Protein AF-A0A7S1FRQ2-F1 (afdb_monomer_lite)

Secondary structure (DSSP, 8-state):
--HHHHHHHHHHHHHHHHHHHHHHHHHTTSS--PPPPS-HHHHHHHHHHHHHHHHHHHHHHHHHHHT-HHHHHHHHHHHHHHHHHHHHHHHTTS-S-TTSTT-HHHHHHHHHHHHHHHHHHHSHHHHHHHHHHHHHHHHHHHHHHHHHHHHTT-

Sequence (154 aa):
ADALTTTGFIGLTNLVAGWIALPAMHLSGLETFELPPPSRSCWTVLVANALVEYSFDVSCAVAIYATSAVVTAVTAPLTIPLALLADGMIYGGGTGDMKKVGTGWDWGGAALILVGAVLLEIKPNLFSRKREKVFHSDLKESCILSESTRIHCV

Foldseek 3Di:
DDLVVVLVVVVVCCVVVVVVVVVVCCVVVVDPDDDPPPDPVVVVVVVVVVVVVVVLSVVLSVCCVPPRNVVSVLVVCLVLLVVLVVCCVVVVPDDDDCPPSDDVVSVVSNVVSVVVSVVVVVCVVVVVVVVVVVVVVVVVVVVVVVVVVVVVVD

Radius of gyration: 23.89 Å; chains: 1; bounding box: 70×39×57 Å

pLDDT: mean 75.95, std 13.0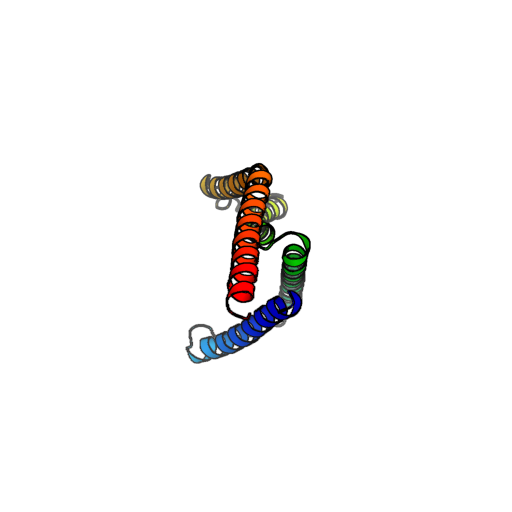3, range [38.19, 94.19]

Organism: NCBI:txid216773

Structure (mmCIF, N/CA/C/O backbone):
data_AF-A0A7S1FRQ2-F1
#
_entry.id   AF-A0A7S1FRQ2-F1
#
loop_
_atom_site.group_PDB
_atom_site.id
_atom_site.type_symbol
_atom_site.label_atom_id
_atom_site.label_alt_id
_atom_site.label_comp_id
_atom_site.label_asym_id
_atom_site.label_entity_id
_atom_site.label_seq_id
_atom_site.pdbx_PDB_ins_code
_atom_site.Cartn_x
_atom_site.Cartn_y
_atom_site.Cartn_z
_atom_site.occupancy
_atom_site.B_iso_or_equiv
_atom_site.auth_seq_id
_atom_site.auth_comp_id
_atom_site.auth_asym_id
_atom_site.auth_atom_id
_atom_site.pdbx_PDB_model_num
ATOM 1 N N . ALA A 1 1 ? -19.398 -15.327 11.941 1.00 52.59 1 ALA A N 1
ATOM 2 C CA . ALA A 1 1 ? -18.233 -15.617 11.092 1.00 52.59 1 ALA A CA 1
ATOM 3 C C . ALA A 1 1 ? -17.003 -15.132 11.834 1.00 52.59 1 ALA A C 1
ATOM 5 O O . ALA A 1 1 ? -17.007 -14.016 12.343 1.00 52.59 1 ALA A O 1
ATOM 6 N N . ASP A 1 2 ? -16.029 -16.004 12.003 1.00 71.62 2 ASP A N 1
ATOM 7 C CA . ASP A 1 2 ? -14.713 -15.695 12.543 1.00 71.62 2 ASP A CA 1
ATOM 8 C C . ASP A 1 2 ? -13.972 -14.706 11.620 1.00 71.62 2 ASP A C 1
ATOM 10 O O . ASP A 1 2 ? -14.155 -14.692 10.404 1.00 71.62 2 ASP A O 1
ATOM 14 N N . ALA A 1 3 ? -13.154 -13.824 12.196 1.00 67.00 3 ALA A N 1
ATOM 15 C CA . ALA A 1 3 ? -12.451 -12.788 11.433 1.00 67.00 3 ALA A CA 1
ATOM 16 C C . ALA A 1 3 ? -11.526 -13.373 10.344 1.00 67.00 3 ALA A C 1
ATOM 18 O O . ALA A 1 3 ? -11.315 -12.738 9.313 1.00 67.00 3 ALA A O 1
ATOM 19 N N . LEU A 1 4 ? -11.031 -14.598 10.555 1.00 75.12 4 LEU A N 1
ATOM 20 C CA . LEU A 1 4 ? -10.137 -15.315 9.649 1.00 75.12 4 LEU A CA 1
ATOM 21 C C . LEU A 1 4 ? -10.838 -15.788 8.366 1.00 75.12 4 LEU A C 1
ATOM 23 O O . LEU A 1 4 ? -10.290 -15.628 7.276 1.00 75.12 4 LEU A O 1
ATOM 27 N N . THR A 1 5 ? -12.059 -16.326 8.457 1.00 81.38 5 THR A N 1
ATOM 28 C CA . THR A 1 5 ? -12.825 -16.719 7.258 1.00 81.38 5 THR A CA 1
ATOM 29 C C . THR A 1 5 ? -13.189 -15.522 6.385 1.00 81.38 5 THR A C 1
ATOM 31 O O . THR A 1 5 ? -13.228 -15.643 5.161 1.00 81.38 5 THR A O 1
ATOM 34 N N . THR A 1 6 ? -13.391 -14.347 6.987 1.00 80.88 6 THR A N 1
ATOM 35 C CA . THR A 1 6 ? -13.741 -13.126 6.246 1.00 80.88 6 THR A CA 1
ATOM 36 C C . THR A 1 6 ? -12.554 -12.603 5.432 1.00 80.88 6 THR A C 1
ATOM 38 O O . THR A 1 6 ? -12.701 -12.349 4.238 1.00 80.88 6 THR A O 1
ATOM 41 N N . THR A 1 7 ? -11.359 -12.498 6.024 1.00 78.75 7 THR A N 1
ATOM 42 C CA . THR A 1 7 ? -10.139 -12.099 5.294 1.00 78.75 7 THR A CA 1
ATOM 43 C C . THR A 1 7 ? -9.697 -13.149 4.275 1.00 78.75 7 THR A C 1
ATOM 45 O O . THR A 1 7 ? -9.278 -12.786 3.176 1.00 78.75 7 THR A O 1
ATOM 48 N N . GLY A 1 8 ? -9.878 -14.438 4.575 1.00 82.75 8 GLY A N 1
ATOM 49 C CA . GLY A 1 8 ? -9.652 -15.521 3.614 1.00 82.75 8 GLY A CA 1
ATOM 50 C C . GLY A 1 8 ? -10.568 -15.444 2.387 1.00 82.75 8 GLY A C 1
ATOM 51 O O . GLY A 1 8 ? -10.104 -15.613 1.260 1.00 82.75 8 GLY A O 1
ATOM 52 N N . PHE A 1 9 ? -11.854 -15.125 2.574 1.00 86.19 9 PHE A N 1
ATOM 53 C CA . PHE A 1 9 ? -12.800 -14.966 1.465 1.00 86.19 9 PHE A CA 1
ATOM 54 C C . PHE A 1 9 ? -12.487 -13.741 0.596 1.00 86.19 9 PHE A C 1
ATOM 56 O O . PHE A 1 9 ? -12.602 -13.813 -0.627 1.00 86.19 9 PHE A O 1
ATOM 63 N N . ILE A 1 10 ? -12.049 -12.633 1.203 1.00 85.75 10 ILE A N 1
ATOM 64 C CA . ILE A 1 10 ? -11.612 -11.433 0.471 1.00 85.75 10 ILE A CA 1
ATOM 65 C C . ILE A 1 10 ? -10.399 -11.764 -0.407 1.00 85.75 10 ILE A C 1
ATOM 67 O O . ILE A 1 10 ? -10.407 -11.446 -1.595 1.00 85.75 10 ILE A O 1
ATOM 71 N N . GLY A 1 11 ? -9.401 -12.466 0.142 1.00 84.31 11 GLY A N 1
ATOM 72 C CA . GLY A 1 11 ? -8.229 -12.915 -0.614 1.00 84.31 11 GLY A CA 1
ATOM 73 C C . GLY A 1 11 ? -8.592 -13.858 -1.765 1.00 84.31 11 GLY A C 1
ATOM 74 O O . GLY A 1 11 ? -8.131 -13.664 -2.888 1.00 84.31 11 GLY A O 1
ATOM 75 N N . LEU A 1 12 ? -9.480 -14.830 -1.522 1.00 87.56 12 LEU A N 1
ATOM 76 C CA . LEU A 1 12 ? -9.963 -15.745 -2.561 1.00 87.56 12 LEU A CA 1
ATOM 77 C C . LEU A 1 12 ? -10.737 -15.006 -3.661 1.00 87.56 12 LEU A C 1
ATOM 79 O O . LEU A 1 12 ? -10.534 -15.271 -4.843 1.00 87.56 12 LEU A O 1
ATOM 83 N N . THR A 1 13 ? -11.592 -14.056 -3.283 1.00 86.62 13 THR A N 1
ATOM 84 C CA . THR A 1 13 ? -12.359 -13.245 -4.238 1.00 86.62 13 THR A CA 1
ATOM 85 C C . THR A 1 13 ? -11.430 -12.369 -5.072 1.00 86.62 13 THR A C 1
ATOM 87 O O . THR A 1 13 ? -11.609 -12.295 -6.283 1.00 86.62 13 THR A O 1
ATOM 90 N N . ASN A 1 14 ? -10.406 -11.762 -4.463 1.00 85.69 14 ASN A N 1
ATOM 91 C CA . ASN A 1 14 ? -9.409 -10.966 -5.177 1.00 85.69 14 ASN A CA 1
ATOM 92 C C . ASN A 1 14 ? -8.581 -11.821 -6.148 1.00 85.69 14 ASN A C 1
ATOM 94 O O . ASN A 1 14 ? -8.366 -11.419 -7.288 1.00 85.69 14 ASN A O 1
ATOM 98 N N . LEU A 1 15 ? -8.180 -13.028 -5.734 1.00 87.81 15 LEU A N 1
ATOM 99 C CA . LEU A 1 15 ? -7.462 -13.968 -6.595 1.00 87.81 15 LEU A CA 1
ATOM 100 C C . LEU A 1 15 ? -8.317 -14.380 -7.799 1.00 87.81 15 LEU A C 1
ATOM 102 O O . LEU A 1 15 ? -7.850 -14.316 -8.931 1.00 87.81 15 LEU A O 1
ATOM 106 N N . VAL A 1 16 ? -9.576 -14.768 -7.573 1.00 91.19 16 VAL A N 1
ATOM 107 C CA . VAL A 1 16 ? -10.491 -15.181 -8.648 1.00 91.19 16 VAL A CA 1
ATOM 108 C C . VAL A 1 16 ? -10.818 -14.006 -9.571 1.00 91.19 16 VAL A C 1
ATOM 110 O O . VAL A 1 16 ? -10.739 -14.150 -10.788 1.00 91.19 16 VAL A O 1
ATOM 113 N N . ALA A 1 17 ? -11.141 -12.833 -9.023 1.00 87.50 17 ALA A N 1
ATOM 114 C CA . ALA A 1 17 ? -11.469 -11.649 -9.812 1.00 87.50 17 ALA A CA 1
ATOM 115 C C . ALA A 1 17 ? -10.265 -11.146 -10.621 1.00 87.50 17 ALA A C 1
ATOM 117 O O . ALA A 1 17 ? -10.402 -10.892 -11.817 1.00 87.50 17 ALA A O 1
ATOM 118 N N . GLY A 1 18 ? -9.081 -11.063 -10.006 1.00 84.44 18 GLY A N 1
ATOM 119 C CA . GLY A 1 18 ? -7.845 -10.676 -10.685 1.00 84.44 18 GLY A CA 1
ATOM 120 C C . GLY A 1 18 ? -7.459 -11.669 -11.781 1.00 84.44 18 GLY A C 1
ATOM 121 O O . GLY A 1 18 ? -7.140 -11.269 -12.899 1.00 84.44 18 GLY A O 1
ATOM 122 N N . TRP A 1 19 ? -7.583 -12.970 -11.506 1.00 84.62 19 TRP A N 1
ATOM 123 C CA . TRP A 1 19 ? -7.287 -14.020 -12.481 1.00 84.62 19 TRP A CA 1
ATOM 124 C C . TRP A 1 19 ? -8.283 -14.088 -13.640 1.00 84.62 19 TRP A C 1
ATOM 126 O O . TRP A 1 19 ? -7.928 -14.571 -14.707 1.00 84.62 19 TRP A O 1
ATOM 136 N N . ILE A 1 20 ? -9.515 -13.603 -13.466 1.00 85.00 20 ILE A N 1
ATOM 137 C CA . ILE A 1 20 ? -10.485 -13.448 -14.561 1.00 85.00 20 ILE A CA 1
ATOM 138 C C . ILE A 1 20 ? -10.208 -12.160 -15.350 1.00 85.00 20 ILE A C 1
ATOM 140 O O . ILE A 1 20 ? -10.295 -12.160 -16.579 1.00 85.00 20 ILE A O 1
ATOM 144 N N . ALA A 1 21 ? -9.847 -11.072 -14.666 1.00 84.25 21 ALA A N 1
ATOM 145 C CA . ALA A 1 21 ? -9.570 -9.782 -15.291 1.00 84.25 21 ALA A CA 1
ATOM 146 C C . ALA A 1 21 ? -8.352 -9.827 -16.231 1.00 84.25 21 ALA A C 1
ATOM 148 O O . ALA A 1 21 ? -8.398 -9.234 -17.308 1.00 84.25 21 ALA A O 1
ATOM 149 N N . LEU A 1 22 ? -7.300 -10.571 -15.871 1.00 82.19 22 LEU A N 1
ATOM 150 C CA . LEU A 1 22 ? -6.093 -10.735 -16.694 1.00 82.19 22 LEU A CA 1
ATOM 151 C C . LEU A 1 22 ? -6.389 -11.295 -18.109 1.00 82.19 22 LEU A C 1
ATOM 153 O O . LEU A 1 22 ? -6.143 -10.595 -19.092 1.00 82.19 22 LEU A O 1
ATOM 157 N N . PRO A 1 23 ? -6.972 -12.498 -18.277 1.00 81.56 23 PRO A N 1
ATOM 158 C CA . PRO A 1 23 ? -7.319 -13.024 -19.593 1.00 81.56 23 PRO A CA 1
ATOM 159 C C . PRO A 1 23 ? -8.424 -12.211 -20.276 1.00 81.56 23 PRO A C 1
ATOM 161 O O . PRO A 1 23 ? -8.403 -12.094 -21.499 1.00 81.56 23 PRO A O 1
ATOM 164 N N . ALA A 1 24 ? -9.355 -11.600 -19.530 1.00 82.88 24 ALA A N 1
ATOM 165 C CA . ALA A 1 24 ? -10.355 -10.705 -20.119 1.00 82.88 24 ALA A CA 1
ATOM 166 C C . ALA A 1 24 ? -9.702 -9.498 -20.817 1.00 82.88 24 ALA A C 1
ATOM 168 O O . ALA A 1 24 ? -10.089 -9.135 -21.930 1.00 82.88 24 ALA A O 1
ATOM 169 N N . MET A 1 25 ? -8.667 -8.922 -20.204 1.00 80.19 25 MET A N 1
ATOM 170 C CA . MET A 1 25 ? -7.918 -7.802 -20.768 1.00 80.19 25 MET A CA 1
ATOM 171 C C . MET A 1 25 ? -7.094 -8.227 -21.993 1.00 80.19 25 MET A C 1
ATO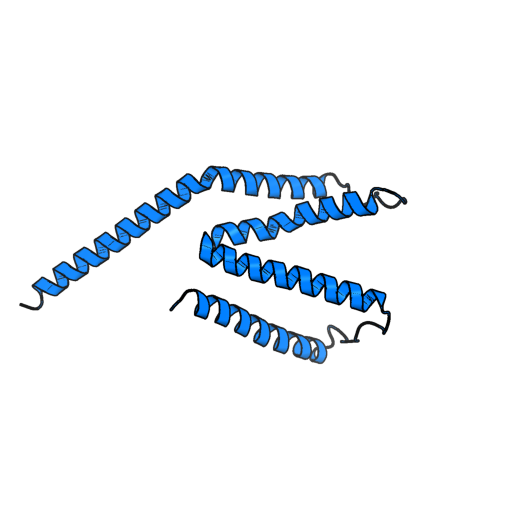M 173 O O . MET A 1 25 ? -7.065 -7.499 -22.987 1.00 80.19 25 MET A O 1
ATOM 177 N N . HIS A 1 26 ? -6.550 -9.449 -21.992 1.00 80.00 26 HIS A N 1
ATOM 178 C CA . HIS A 1 26 ? -5.874 -10.020 -23.160 1.00 80.00 26 HIS A CA 1
ATOM 179 C C . HIS A 1 26 ? -6.821 -10.195 -24.354 1.00 80.00 26 HIS A C 1
ATOM 181 O O . HIS A 1 26 ? -6.503 -9.807 -25.476 1.00 80.00 26 HIS A O 1
ATOM 187 N N . LEU A 1 27 ? -8.011 -10.748 -24.099 1.00 78.75 27 LEU A N 1
ATOM 188 C CA . LEU A 1 27 ? -9.036 -10.996 -25.115 1.00 78.75 27 LEU A CA 1
ATOM 189 C C . LEU A 1 27 ? -9.619 -9.693 -25.683 1.00 78.75 27 LEU A C 1
ATOM 191 O O . LEU A 1 27 ? -9.998 -9.655 -26.851 1.00 78.75 27 LEU A O 1
ATOM 195 N N . SER A 1 28 ? -9.664 -8.623 -24.883 1.00 81.19 28 SER A N 1
ATOM 196 C CA . SER A 1 28 ? -10.074 -7.285 -25.334 1.00 81.19 28 SER A CA 1
ATOM 197 C C . SER A 1 28 ? -9.022 -6.545 -26.174 1.00 81.19 28 SER A C 1
ATOM 199 O O . SER A 1 28 ? -9.326 -5.485 -26.718 1.00 81.19 28 SER A O 1
ATOM 201 N N . GLY A 1 29 ? -7.797 -7.076 -26.290 1.00 74.38 29 GLY A N 1
ATOM 202 C CA . GLY A 1 29 ? -6.705 -6.454 -27.046 1.00 74.38 29 GLY A CA 1
ATOM 203 C C . GLY A 1 29 ? -6.176 -5.144 -26.447 1.00 74.38 29 GLY A C 1
ATOM 204 O O . GLY A 1 29 ? -5.465 -4.418 -27.136 1.00 74.38 29 GLY A O 1
ATOM 205 N N . LEU A 1 30 ? -6.528 -4.832 -25.192 1.00 74.38 30 LEU A N 1
ATOM 206 C CA . LEU A 1 30 ? -6.075 -3.623 -24.492 1.00 74.38 30 LEU A CA 1
ATOM 207 C C . LEU A 1 30 ? -4.619 -3.739 -24.024 1.00 74.38 30 LEU A C 1
ATOM 209 O O . LEU A 1 30 ? -3.895 -2.749 -24.065 1.00 74.38 30 LEU A O 1
ATOM 213 N N . GLU A 1 31 ? -4.179 -4.943 -23.643 1.00 72.06 31 GLU A N 1
ATOM 214 C CA . GLU A 1 31 ? -2.785 -5.240 -23.298 1.00 72.06 31 GLU A CA 1
ATOM 215 C C . GLU A 1 31 ? -2.351 -6.594 -23.890 1.00 72.06 31 GLU A C 1
ATOM 217 O O . GLU A 1 31 ? -2.984 -7.638 -23.681 1.00 72.06 31 GLU A O 1
ATOM 222 N N . THR A 1 32 ? -1.252 -6.591 -24.651 1.00 72.19 32 THR A N 1
ATOM 223 C CA . THR A 1 32 ? -0.606 -7.818 -25.129 1.00 72.19 32 THR A CA 1
ATOM 224 C C . THR A 1 32 ? 0.205 -8.399 -23.978 1.00 72.19 32 THR A C 1
ATOM 226 O O . THR A 1 32 ? 1.227 -7.836 -23.593 1.00 72.19 32 THR A O 1
ATOM 229 N N . PHE A 1 33 ? -0.245 -9.518 -23.410 1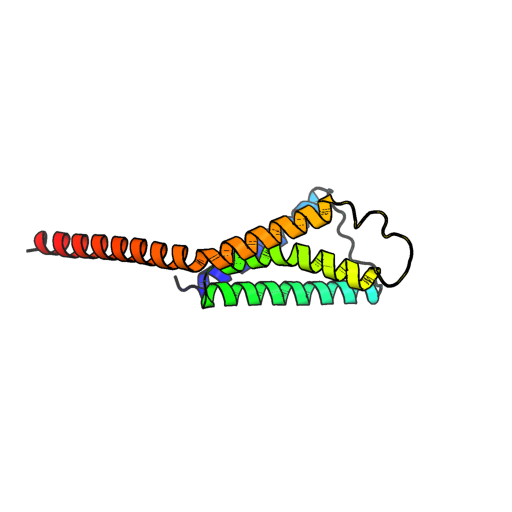.00 68.62 33 PHE A N 1
ATOM 230 C CA . PHE A 1 33 ? 0.487 -10.205 -22.350 1.00 68.62 33 PHE A CA 1
ATOM 231 C C . PHE A 1 33 ? 1.730 -10.874 -22.925 1.00 68.62 33 PHE A C 1
ATOM 233 O O . PHE A 1 33 ? 1.695 -12.017 -23.378 1.00 68.62 33 PHE A O 1
ATOM 240 N N . GLU A 1 34 ? 2.836 -10.145 -22.898 1.00 70.88 34 GLU A N 1
ATOM 241 C CA . GLU A 1 34 ? 4.158 -10.681 -23.164 1.00 70.88 34 GLU A CA 1
ATOM 242 C C . GLU A 1 34 ? 4.868 -10.880 -21.824 1.00 70.88 34 GLU A C 1
ATOM 244 O O . GLU A 1 34 ? 4.921 -9.983 -20.981 1.00 70.88 34 GLU A O 1
ATOM 249 N N . LEU A 1 35 ? 5.365 -12.095 -21.586 1.00 70.88 35 LEU A N 1
ATOM 250 C CA . LEU A 1 35 ? 6.172 -12.365 -20.400 1.00 70.88 35 LEU A CA 1
ATOM 251 C C . LEU A 1 35 ? 7.410 -11.458 -20.428 1.00 70.88 35 LEU A C 1
ATOM 253 O O . LEU A 1 35 ? 7.972 -11.245 -21.508 1.00 70.88 35 LEU A O 1
ATOM 257 N N . PRO A 1 36 ? 7.864 -10.943 -19.269 1.00 68.31 36 PRO A N 1
ATOM 258 C CA . PRO A 1 36 ? 9.047 -10.102 -19.230 1.00 68.31 36 PRO A CA 1
ATOM 259 C C . PRO A 1 36 ? 10.211 -10.833 -19.915 1.00 68.31 36 PRO A C 1
ATOM 261 O O . PRO A 1 36 ? 10.390 -12.039 -19.684 1.00 68.31 36 PRO A O 1
ATOM 264 N N . PRO A 1 37 ? 11.001 -10.135 -20.756 1.00 75.25 37 PRO A N 1
ATOM 265 C CA . PRO A 1 37 ? 12.118 -10.743 -21.467 1.00 75.25 37 PRO A CA 1
ATOM 266 C C . PRO A 1 37 ? 13.024 -11.489 -20.476 1.00 75.25 37 PRO A C 1
ATOM 268 O O . PRO A 1 37 ? 13.098 -11.086 -19.309 1.00 75.25 37 PRO A O 1
ATOM 271 N N . PRO A 1 38 ? 13.734 -12.557 -20.897 1.00 69.62 38 PRO A N 1
ATOM 272 C CA . PRO A 1 38 ? 14.508 -13.450 -20.020 1.00 69.62 38 PRO A CA 1
ATOM 273 C C . PRO A 1 38 ? 15.792 -12.803 -19.451 1.00 69.62 38 PRO A C 1
ATOM 275 O O . PRO A 1 38 ? 16.850 -13.416 -19.347 1.00 69.62 38 PRO A O 1
ATOM 278 N N . SER A 1 39 ? 15.709 -11.533 -19.069 1.00 78.88 39 SER A N 1
ATOM 279 C CA . SER A 1 39 ? 16.675 -10.794 -18.279 1.00 78.88 39 SER A CA 1
ATOM 280 C C . SER A 1 39 ? 16.546 -11.201 -16.814 1.00 78.88 39 SER A C 1
ATOM 282 O O . SER A 1 39 ? 15.512 -10.992 -16.173 1.00 78.88 39 SER A O 1
ATOM 284 N N . ARG A 1 40 ? 17.636 -11.732 -16.252 1.00 73.62 40 ARG A N 1
ATOM 285 C CA . ARG A 1 40 ? 17.724 -12.105 -14.833 1.00 73.62 40 ARG A CA 1
ATOM 286 C C . ARG A 1 40 ? 17.383 -10.935 -13.899 1.00 73.62 40 ARG A C 1
ATOM 288 O O . ARG A 1 40 ? 16.789 -11.152 -12.846 1.00 73.62 40 ARG A O 1
ATOM 295 N N . SER A 1 41 ? 17.720 -9.705 -14.288 1.00 81.12 41 SER A N 1
ATOM 296 C CA . SER A 1 41 ? 17.458 -8.501 -13.491 1.00 81.12 41 SER A CA 1
ATOM 297 C C . SER A 1 41 ? 15.968 -8.177 -13.398 1.00 81.12 41 SER A C 1
ATOM 299 O O . SER A 1 41 ? 15.485 -7.863 -12.315 1.00 81.12 41 SER A O 1
ATOM 301 N N . CYS A 1 42 ? 15.226 -8.312 -14.502 1.00 82.81 42 CYS A N 1
ATOM 302 C CA . CYS A 1 42 ? 13.788 -8.036 -14.524 1.00 82.81 42 CYS A CA 1
ATOM 303 C C . CYS A 1 42 ? 13.022 -9.019 -13.628 1.00 82.81 42 CYS A C 1
ATOM 305 O O . CYS A 1 42 ? 12.243 -8.604 -12.774 1.00 82.81 42 CYS A O 1
ATOM 307 N N . TRP A 1 43 ? 13.343 -10.311 -13.729 1.00 83.31 43 TRP A N 1
ATOM 308 C CA . TRP A 1 43 ? 12.763 -11.341 -12.864 1.00 83.31 43 TRP A CA 1
ATOM 309 C C . TRP A 1 43 ? 13.112 -11.147 -11.387 1.00 83.31 43 TRP A C 1
ATOM 311 O O . TRP A 1 43 ? 12.271 -11.384 -10.525 1.00 83.31 43 TRP A O 1
ATOM 321 N N . THR A 1 44 ? 14.325 -10.679 -11.081 1.00 86.75 44 THR A N 1
ATOM 322 C CA . THR A 1 44 ? 14.736 -10.417 -9.693 1.00 86.75 44 THR A CA 1
ATOM 323 C C . THR A 1 44 ? 13.933 -9.265 -9.090 1.00 86.75 44 THR A C 1
ATOM 325 O O . THR A 1 44 ? 13.438 -9.397 -7.975 1.00 86.75 44 THR A O 1
ATOM 328 N N . VAL A 1 45 ? 13.752 -8.164 -9.829 1.00 87.25 45 VAL A N 1
ATOM 329 C CA . VAL A 1 45 ? 12.937 -7.022 -9.381 1.00 87.25 45 VAL A CA 1
ATOM 330 C C . VAL A 1 45 ? 11.465 -7.415 -9.254 1.00 87.25 45 VAL A C 1
ATOM 332 O O . VAL A 1 45 ? 10.834 -7.068 -8.261 1.00 87.25 45 VAL A O 1
ATOM 335 N N . LEU A 1 46 ? 10.936 -8.191 -10.203 1.00 88.25 46 LEU A N 1
ATOM 336 C CA . LEU A 1 46 ? 9.557 -8.681 -10.167 1.00 88.25 46 LEU A CA 1
ATOM 337 C C . LEU A 1 46 ? 9.291 -9.528 -8.916 1.00 88.25 46 LEU A C 1
ATOM 339 O O . LEU A 1 46 ? 8.325 -9.284 -8.196 1.00 88.25 46 LEU A O 1
ATOM 343 N N . VAL A 1 47 ? 10.161 -10.503 -8.638 1.00 88.62 47 VAL A N 1
ATOM 344 C CA . VAL A 1 47 ? 10.033 -11.374 -7.462 1.00 88.62 47 VAL A CA 1
ATOM 345 C C . VAL A 1 47 ? 10.227 -10.580 -6.173 1.00 88.62 47 VAL A C 1
ATOM 347 O O . VAL A 1 47 ? 9.472 -10.778 -5.226 1.00 88.62 47 VAL A O 1
ATOM 350 N N . ALA A 1 48 ? 11.194 -9.660 -6.129 1.00 90.31 48 ALA A N 1
ATOM 351 C CA . ALA A 1 48 ? 11.404 -8.804 -4.965 1.00 90.31 48 ALA A CA 1
ATOM 352 C C . ALA A 1 48 ? 10.171 -7.936 -4.671 1.00 90.31 48 ALA A C 1
ATOM 354 O O . ALA A 1 48 ? 9.722 -7.900 -3.528 1.00 90.31 48 ALA A O 1
ATOM 355 N N . ASN A 1 49 ? 9.583 -7.308 -5.693 1.00 90.56 49 ASN A N 1
ATOM 356 C CA . ASN A 1 49 ? 8.365 -6.514 -5.548 1.00 90.56 49 ASN A CA 1
ATOM 357 C C . ASN A 1 49 ? 7.191 -7.375 -5.064 1.00 90.56 49 ASN A C 1
ATOM 359 O O . ASN A 1 49 ? 6.525 -7.026 -4.097 1.00 90.56 49 ASN A O 1
ATOM 363 N N . ALA A 1 50 ? 6.995 -8.549 -5.672 1.00 90.25 50 ALA A N 1
ATOM 364 C CA . ALA A 1 50 ? 5.934 -9.471 -5.278 1.00 90.25 50 ALA A CA 1
ATOM 365 C C . ALA A 1 50 ? 6.074 -9.949 -3.822 1.00 90.25 50 ALA A C 1
ATOM 367 O O . ALA A 1 50 ? 5.077 -10.069 -3.116 1.00 90.25 50 ALA A O 1
ATOM 368 N N . LEU A 1 51 ? 7.300 -10.204 -3.351 1.00 94.19 51 LEU A N 1
ATOM 369 C CA . LEU A 1 51 ? 7.552 -10.608 -1.965 1.00 94.19 51 LEU A CA 1
ATOM 370 C C . LEU A 1 51 ? 7.283 -9.478 -0.965 1.00 94.19 51 LEU A C 1
ATOM 372 O O . LEU A 1 51 ? 6.752 -9.740 0.117 1.00 94.19 51 LEU A O 1
ATOM 376 N N . VAL A 1 52 ? 7.651 -8.242 -1.309 1.00 91.94 52 VAL A N 1
ATOM 377 C CA . VAL A 1 52 ? 7.394 -7.065 -0.467 1.00 91.94 52 VAL A CA 1
ATOM 378 C C . VAL A 1 52 ? 5.895 -6.788 -0.384 1.00 91.94 52 VAL A C 1
ATOM 380 O O . VAL A 1 52 ? 5.378 -6.664 0.725 1.00 91.94 52 VAL A O 1
ATOM 383 N N . GLU A 1 53 ? 5.196 -6.786 -1.520 1.00 89.81 53 GLU A N 1
ATOM 384 C CA . GLU A 1 53 ? 3.742 -6.587 -1.584 1.00 89.81 53 GLU A CA 1
ATOM 385 C C . GLU A 1 53 ? 3.001 -7.674 -0.793 1.00 89.81 53 GLU A C 1
ATOM 387 O O . GLU A 1 53 ? 2.175 -7.384 0.069 1.00 89.81 53 GLU A O 1
ATOM 392 N N . TYR A 1 54 ? 3.386 -8.941 -0.982 1.00 90.12 54 TYR A N 1
ATOM 393 C CA . TYR A 1 54 ? 2.813 -10.056 -0.230 1.00 90.12 54 TYR A CA 1
ATOM 394 C C . TYR A 1 54 ? 3.029 -9.909 1.284 1.00 90.12 54 TYR A C 1
ATOM 396 O O . TYR A 1 54 ? 2.124 -10.157 2.083 1.00 90.12 54 TYR A O 1
ATOM 404 N N . SER A 1 55 ? 4.225 -9.486 1.697 1.00 92.38 55 SER A N 1
ATOM 405 C CA . SER A 1 55 ? 4.531 -9.257 3.114 1.00 92.38 55 SER A CA 1
ATOM 406 C C . SER A 1 55 ? 3.715 -8.097 3.693 1.00 92.38 55 SER A C 1
ATOM 408 O O . SER A 1 55 ? 3.278 -8.172 4.846 1.00 92.38 55 SER A O 1
ATOM 410 N N . PHE A 1 56 ? 3.488 -7.044 2.902 1.00 90.31 56 PHE A N 1
ATOM 411 C CA . PHE A 1 56 ? 2.652 -5.905 3.274 1.00 90.31 56 PHE A CA 1
ATOM 412 C C . PHE A 1 56 ? 1.193 -6.332 3.485 1.00 90.31 56 PHE A C 1
ATOM 414 O O . PHE A 1 56 ? 0.646 -6.083 4.560 1.00 90.31 56 PHE A O 1
ATOM 421 N N . ASP A 1 57 ? 0.607 -7.081 2.551 1.00 87.56 57 ASP A N 1
ATOM 422 C CA . ASP A 1 57 ? -0.772 -7.575 2.655 1.00 87.56 57 ASP A CA 1
ATOM 423 C C . ASP A 1 57 ? -0.989 -8.489 3.873 1.00 87.56 57 ASP A C 1
ATOM 425 O O . ASP A 1 57 ? -1.987 -8.362 4.595 1.00 87.56 57 ASP A O 1
ATOM 429 N N . VAL A 1 58 ? -0.035 -9.384 4.162 1.00 88.00 58 VAL A N 1
ATOM 430 C CA . VAL A 1 58 ? -0.086 -10.241 5.360 1.00 88.00 58 VAL A CA 1
ATOM 431 C C . VAL A 1 58 ? -0.012 -9.397 6.636 1.00 88.00 58 VAL A C 1
ATOM 433 O O . VAL A 1 58 ? -0.773 -9.635 7.578 1.00 88.00 58 VAL A O 1
ATOM 436 N N . SER A 1 59 ? 0.856 -8.382 6.671 1.00 87.88 59 SER A N 1
ATOM 437 C CA . SER A 1 59 ? 0.945 -7.450 7.800 1.00 87.88 59 SER A CA 1
ATOM 438 C C . SER A 1 59 ? -0.361 -6.672 7.995 1.00 87.88 59 SER A C 1
ATOM 440 O O . SER A 1 59 ? -0.856 -6.554 9.119 1.00 87.88 59 SER A O 1
ATOM 442 N N . CYS A 1 60 ? -0.987 -6.230 6.903 1.00 85.38 60 CYS A N 1
ATOM 443 C CA . CYS A 1 60 ? -2.290 -5.576 6.916 1.00 85.38 60 CYS A CA 1
ATOM 444 C C . CYS A 1 60 ? -3.390 -6.484 7.484 1.00 85.38 60 CYS A C 1
ATOM 446 O O . CYS A 1 60 ? -4.187 -6.026 8.310 1.00 85.38 60 CYS A O 1
ATOM 448 N N . ALA A 1 61 ? -3.410 -7.769 7.118 1.00 86.06 61 ALA A N 1
ATOM 449 C CA . ALA A 1 61 ? -4.350 -8.746 7.669 1.00 86.06 61 ALA A CA 1
ATOM 450 C C . ALA A 1 61 ? -4.152 -8.957 9.183 1.00 86.06 61 ALA A C 1
ATOM 452 O O . ALA A 1 61 ? -5.125 -8.970 9.946 1.00 86.06 61 ALA A O 1
ATOM 453 N N . VAL A 1 62 ? -2.898 -9.051 9.636 1.00 86.25 62 VAL A N 1
ATOM 454 C CA . VAL A 1 62 ? -2.560 -9.153 11.066 1.00 86.25 62 VAL A CA 1
ATOM 455 C C . VAL A 1 62 ? -2.945 -7.875 11.822 1.00 86.25 62 VAL A C 1
ATOM 457 O O . VAL A 1 62 ? -3.493 -7.958 12.921 1.00 86.25 62 VAL A O 1
ATOM 460 N N . ALA A 1 63 ? -2.743 -6.693 11.238 1.00 83.56 63 ALA A N 1
ATOM 461 C CA . ALA A 1 63 ? -3.106 -5.412 11.848 1.00 83.56 63 ALA A CA 1
ATOM 462 C C . ALA A 1 63 ? -4.627 -5.243 12.022 1.00 83.56 63 ALA A C 1
ATOM 464 O O . ALA A 1 63 ? -5.072 -4.737 13.060 1.00 83.56 63 ALA A O 1
ATOM 465 N N . ILE A 1 64 ? -5.427 -5.720 11.059 1.00 84.81 64 ILE A N 1
ATOM 466 C CA . ILE A 1 64 ? -6.896 -5.748 11.158 1.00 84.81 64 ILE A CA 1
ATOM 467 C C . ILE A 1 64 ? -7.331 -6.620 12.338 1.00 84.81 64 ILE A C 1
ATOM 469 O O . ILE A 1 64 ? -8.219 -6.219 13.094 1.00 84.81 64 ILE A O 1
ATOM 473 N N . TYR A 1 65 ? -6.692 -7.782 12.504 1.00 81.88 65 TYR A N 1
ATOM 474 C CA . TYR A 1 65 ? -6.970 -8.702 13.605 1.00 81.88 65 TYR A CA 1
ATOM 475 C C . TYR A 1 65 ? -6.534 -8.135 14.964 1.00 81.88 65 TYR A C 1
ATOM 477 O O . TYR A 1 65 ? -7.254 -8.271 15.950 1.00 81.88 65 TYR A O 1
ATOM 485 N N . ALA A 1 66 ? -5.373 -7.477 15.019 1.00 79.31 66 ALA A N 1
ATOM 486 C CA . ALA A 1 66 ? -4.779 -7.010 16.268 1.00 79.31 66 ALA A CA 1
ATOM 487 C C . ALA A 1 66 ? -5.326 -5.661 16.771 1.00 79.31 66 ALA A C 1
ATOM 489 O O . ALA A 1 66 ? -5.332 -5.431 17.978 1.00 79.31 66 ALA A O 1
ATOM 490 N N . THR A 1 67 ? -5.754 -4.747 15.888 1.00 79.50 67 THR A N 1
ATOM 491 C CA . THR A 1 67 ? -6.069 -3.355 16.280 1.00 79.50 67 THR A CA 1
ATOM 492 C C . THR A 1 67 ? -7.403 -2.845 15.725 1.00 79.50 67 THR A C 1
ATOM 494 O O . THR A 1 67 ? -8.312 -2.526 16.496 1.00 79.50 67 THR A O 1
ATOM 497 N N . SER A 1 68 ? -7.543 -2.728 14.401 1.00 79.75 68 SER A N 1
ATOM 498 C CA . SER A 1 68 ? 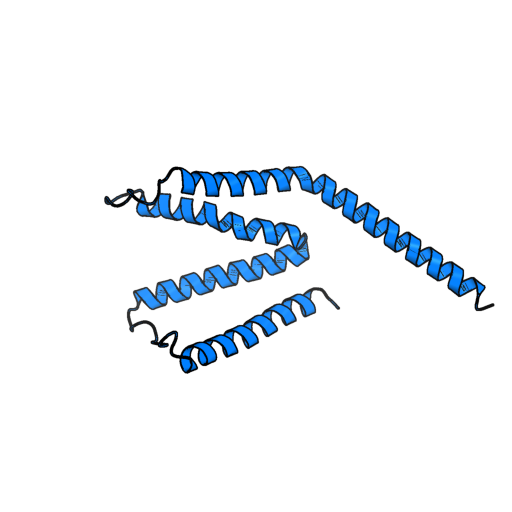-8.794 -2.508 13.654 1.00 79.75 68 SER A CA 1
ATOM 499 C C . SER A 1 68 ? -8.491 -2.212 12.184 1.00 79.75 68 SER A C 1
ATOM 501 O O . SER A 1 68 ? -7.426 -1.690 11.864 1.00 79.75 68 SER A O 1
ATOM 503 N N . ALA A 1 69 ? -9.478 -2.409 11.304 1.00 79.12 69 ALA A N 1
ATOM 504 C CA . ALA A 1 69 ? -9.383 -2.028 9.890 1.00 79.12 69 ALA A CA 1
ATOM 505 C C . ALA A 1 69 ? -9.083 -0.536 9.645 1.00 79.12 69 ALA A C 1
ATOM 507 O O . ALA A 1 69 ? -8.594 -0.173 8.580 1.00 79.12 69 ALA A O 1
ATOM 508 N N . VAL A 1 70 ? -9.326 0.327 10.636 1.00 80.38 70 VAL A N 1
ATOM 509 C CA . VAL A 1 70 ? -9.053 1.766 10.535 1.00 80.38 70 VAL A CA 1
ATOM 510 C C . VAL A 1 70 ? -7.553 2.054 10.496 1.00 80.38 70 VAL A C 1
ATOM 512 O O . VAL A 1 70 ? -7.131 2.899 9.719 1.00 80.38 70 VAL A O 1
ATOM 515 N N . VAL A 1 71 ? -6.741 1.348 11.290 1.00 81.06 71 VAL A N 1
ATOM 516 C CA . VAL A 1 71 ? -5.283 1.569 11.330 1.00 81.06 71 VAL A CA 1
ATOM 517 C C . VAL A 1 71 ? -4.653 1.149 10.001 1.00 81.06 71 VAL A C 1
ATOM 519 O O . VAL A 1 71 ? -3.910 1.919 9.401 1.00 81.06 71 VAL A O 1
ATOM 522 N N . THR A 1 72 ? -5.045 -0.016 9.483 1.00 86.12 72 THR A N 1
ATOM 523 C CA . THR A 1 72 ? -4.592 -0.537 8.185 1.00 86.12 72 THR A CA 1
ATOM 524 C C . THR A 1 72 ? -4.934 0.389 7.009 1.00 86.12 72 THR A C 1
ATOM 526 O O . THR A 1 72 ? -4.161 0.520 6.063 1.00 86.12 72 THR A O 1
ATOM 529 N N . ALA A 1 73 ? -6.072 1.088 7.064 1.00 88.62 73 ALA A N 1
ATOM 530 C CA . ALA A 1 73 ? -6.453 2.047 6.026 1.00 88.62 73 ALA A CA 1
ATOM 531 C C . ALA A 1 73 ? -5.561 3.302 6.003 1.00 88.62 73 ALA A C 1
ATOM 533 O O . ALA A 1 73 ? -5.434 3.934 4.958 1.00 88.62 73 ALA A O 1
ATOM 534 N N . VAL A 1 74 ? -4.944 3.668 7.132 1.00 87.81 74 VAL A N 1
ATOM 535 C CA . VAL A 1 74 ? -4.032 4.823 7.233 1.00 87.81 74 VAL A CA 1
ATOM 536 C C . VAL A 1 74 ? -2.606 4.445 6.845 1.00 87.81 74 VAL A C 1
ATOM 538 O O . VAL A 1 74 ? -1.885 5.271 6.292 1.00 87.81 74 VAL A O 1
ATOM 541 N N . THR A 1 75 ? -2.199 3.194 7.071 1.00 86.62 75 THR A N 1
ATOM 542 C CA . THR A 1 75 ? -0.866 2.720 6.677 1.00 86.62 75 THR A CA 1
ATOM 543 C C . THR A 1 75 ? -0.705 2.631 5.161 1.00 86.62 75 THR A C 1
ATOM 545 O O . THR A 1 75 ? 0.374 2.929 4.662 1.00 86.62 75 THR A O 1
ATOM 548 N N . ALA A 1 76 ? -1.767 2.287 4.421 1.00 87.56 76 ALA A N 1
ATOM 549 C CA . ALA A 1 76 ? -1.739 2.190 2.959 1.00 87.56 76 ALA A CA 1
ATOM 550 C C . ALA A 1 76 ? -1.315 3.495 2.249 1.00 87.56 76 ALA A C 1
ATOM 552 O O . ALA A 1 76 ? -0.377 3.450 1.464 1.00 87.56 76 ALA A O 1
ATOM 553 N N . PRO A 1 77 ? -1.904 4.674 2.522 1.00 90.12 77 PRO A N 1
ATOM 554 C CA . PRO A 1 77 ? -1.437 5.922 1.922 1.00 90.12 77 PRO A CA 1
ATOM 555 C C . PRO A 1 77 ? -0.098 6.408 2.494 1.00 90.12 77 PRO A C 1
ATOM 557 O O . PRO A 1 77 ? 0.570 7.204 1.842 1.00 90.12 77 PRO A O 1
ATOM 560 N N . LEU A 1 78 ? 0.325 5.942 3.677 1.00 88.56 78 LEU A N 1
ATOM 561 C CA . LEU A 1 78 ? 1.612 6.310 4.282 1.00 88.56 78 LEU A CA 1
ATOM 562 C C . LEU A 1 78 ? 2.815 5.705 3.534 1.00 88.56 78 LEU A C 1
ATOM 564 O O . LEU A 1 78 ? 3.930 6.216 3.645 1.00 88.56 78 LEU A O 1
ATOM 568 N N . THR A 1 79 ? 2.604 4.661 2.732 1.00 89.75 79 THR A N 1
ATOM 569 C CA . THR A 1 79 ? 3.654 4.106 1.866 1.00 89.75 79 THR A CA 1
ATOM 570 C C . THR A 1 79 ? 4.031 5.067 0.736 1.00 89.75 79 THR A C 1
ATOM 572 O O . THR A 1 79 ? 5.173 5.061 0.292 1.00 89.75 79 THR A O 1
ATOM 575 N N . ILE A 1 80 ? 3.119 5.956 0.328 1.00 89.44 80 ILE A N 1
ATOM 576 C CA . ILE A 1 80 ? 3.323 6.936 -0.747 1.00 89.44 80 ILE A CA 1
ATOM 577 C C . ILE A 1 80 ? 4.428 7.953 -0.395 1.00 89.44 80 ILE A C 1
ATOM 579 O O . ILE A 1 80 ? 5.390 8.062 -1.156 1.00 89.44 80 ILE A O 1
ATOM 583 N N . PRO A 1 81 ? 4.373 8.690 0.739 1.00 86.75 81 PRO A N 1
ATOM 584 C CA . PRO A 1 81 ? 5.469 9.576 1.123 1.00 86.75 81 PRO A CA 1
ATOM 585 C C . PRO A 1 81 ? 6.757 8.802 1.424 1.00 86.75 81 PRO A C 1
ATOM 587 O O . PRO A 1 81 ? 7.842 9.321 1.176 1.00 86.75 81 PRO A O 1
ATOM 590 N N . LEU A 1 82 ? 6.661 7.562 1.916 1.00 87.12 82 LEU A N 1
ATOM 591 C CA . LEU A 1 82 ? 7.835 6.725 2.159 1.00 87.12 82 LEU A CA 1
ATOM 592 C C . LEU A 1 82 ? 8.540 6.332 0.851 1.00 87.12 82 LEU A C 1
ATOM 594 O O . LEU A 1 82 ? 9.766 6.376 0.795 1.00 87.12 82 LEU A O 1
ATOM 598 N N . ALA A 1 83 ? 7.784 6.018 -0.203 1.00 86.88 83 ALA A N 1
ATOM 599 C CA . ALA A 1 83 ? 8.317 5.747 -1.536 1.00 86.88 83 ALA A CA 1
ATOM 600 C C . ALA A 1 83 ? 8.988 6.992 -2.135 1.00 86.88 83 ALA A C 1
ATOM 602 O O . ALA A 1 83 ? 10.119 6.904 -2.600 1.00 86.88 83 ALA A O 1
ATOM 603 N N . LEU A 1 84 ? 8.357 8.169 -2.018 1.00 85.12 84 LEU A N 1
ATOM 604 C CA . LEU A 1 84 ? 8.959 9.439 -2.454 1.00 85.12 84 LEU A CA 1
ATOM 605 C C . LEU A 1 84 ? 10.287 9.732 -1.738 1.00 85.12 84 LEU A C 1
ATOM 607 O O . LEU A 1 84 ? 11.241 10.206 -2.357 1.00 85.12 84 LEU A O 1
ATOM 611 N N . LEU A 1 85 ? 10.366 9.440 -0.437 1.00 84.12 85 LEU A N 1
ATOM 612 C CA . LEU A 1 85 ? 11.611 9.554 0.321 1.00 84.12 85 LEU A CA 1
ATOM 613 C C . LEU A 1 85 ? 12.650 8.525 -0.137 1.00 84.12 85 LEU A C 1
ATOM 615 O O . LEU A 1 85 ? 13.813 8.887 -0.302 1.00 84.12 85 LEU A O 1
ATOM 619 N N . ALA A 1 86 ? 12.252 7.271 -0.365 1.00 84.56 86 ALA A N 1
ATOM 620 C CA . ALA A 1 86 ? 13.145 6.220 -0.846 1.00 84.56 86 ALA A CA 1
ATOM 621 C C . ALA A 1 86 ? 13.736 6.564 -2.222 1.00 84.56 86 ALA A C 1
ATOM 623 O O . ALA A 1 86 ? 14.953 6.477 -2.396 1.00 84.56 86 ALA A O 1
ATOM 624 N N . ASP A 1 87 ? 12.914 7.047 -3.154 1.00 82.50 87 ASP A N 1
ATOM 625 C CA . ASP A 1 87 ? 13.364 7.526 -4.462 1.00 82.50 87 ASP A CA 1
ATOM 626 C C . ASP A 1 87 ? 14.329 8.709 -4.313 1.00 82.50 87 ASP A C 1
ATOM 628 O O . ASP A 1 87 ? 15.400 8.730 -4.923 1.00 82.50 87 ASP A O 1
ATOM 632 N N . GLY A 1 88 ? 14.007 9.663 -3.434 1.00 77.38 88 GLY A N 1
ATOM 633 C CA . GLY A 1 88 ? 14.891 10.783 -3.115 1.00 77.38 88 GLY A CA 1
ATOM 634 C C . GLY A 1 88 ? 16.239 10.351 -2.526 1.00 77.38 88 GLY A C 1
ATOM 635 O O . GLY A 1 88 ? 17.262 10.950 -2.847 1.00 77.38 88 GLY A O 1
ATOM 636 N N . MET A 1 89 ? 16.275 9.303 -1.700 1.00 81.06 89 MET A N 1
ATOM 637 C CA . MET A 1 89 ? 17.508 8.794 -1.088 1.00 81.06 89 MET A CA 1
ATOM 638 C C . MET A 1 89 ? 18.352 7.955 -2.055 1.00 81.06 89 MET A C 1
ATOM 640 O O . MET A 1 89 ? 19.576 8.082 -2.058 1.00 81.06 89 MET A O 1
ATOM 644 N N . ILE A 1 90 ? 17.719 7.106 -2.868 1.00 81.31 90 ILE A N 1
ATOM 645 C CA . ILE A 1 90 ? 18.404 6.196 -3.798 1.00 81.31 90 ILE A CA 1
ATOM 646 C C . ILE A 1 90 ? 18.926 6.962 -5.021 1.00 81.31 90 ILE A C 1
ATOM 648 O O . ILE A 1 90 ? 20.069 6.755 -5.431 1.00 81.31 90 ILE A O 1
ATOM 652 N N . TYR A 1 91 ? 18.127 7.876 -5.578 1.00 73.44 91 TYR A N 1
ATOM 653 C CA . TYR A 1 91 ? 18.487 8.646 -6.775 1.00 73.44 91 TYR A CA 1
ATOM 654 C C . TYR A 1 91 ? 19.093 10.027 -6.466 1.00 73.44 91 TYR A C 1
ATOM 656 O O . TYR A 1 91 ? 19.713 10.634 -7.337 1.00 73.44 91 TYR A O 1
ATOM 664 N N . GLY A 1 92 ? 18.991 10.526 -5.229 1.00 60.16 92 GLY A N 1
ATOM 665 C CA . GLY A 1 92 ? 19.545 11.828 -4.822 1.00 60.16 92 GLY A CA 1
ATOM 666 C C . GLY A 1 92 ? 21.072 11.884 -4.683 1.00 60.16 92 GLY A C 1
ATOM 667 O O . GLY A 1 92 ? 21.621 12.962 -4.466 1.00 60.16 92 GLY A O 1
ATOM 668 N N . GLY A 1 93 ? 21.774 10.751 -4.816 1.00 51.84 93 GLY A N 1
ATOM 669 C CA . GLY A 1 93 ? 23.236 10.655 -4.693 1.00 51.84 93 GLY A CA 1
ATOM 670 C C . GLY A 1 93 ? 24.032 10.868 -5.989 1.00 51.84 93 GLY A C 1
ATOM 671 O O . GLY A 1 93 ? 25.251 11.017 -5.931 1.00 51.84 93 GLY A O 1
ATOM 672 N N . GLY A 1 94 ? 23.395 10.901 -7.162 1.00 49.44 94 GLY A N 1
ATOM 673 C CA . GLY A 1 94 ? 24.120 11.077 -8.417 1.00 49.44 94 GLY A CA 1
ATOM 674 C C . GLY A 1 94 ? 23.217 11.075 -9.642 1.00 49.44 94 GLY A C 1
ATOM 675 O O . GLY A 1 94 ? 22.314 10.256 -9.761 1.00 49.44 94 GLY A O 1
ATOM 676 N N . THR A 1 95 ? 23.545 11.942 -10.603 1.00 38.19 95 THR A N 1
ATOM 677 C CA . THR A 1 95 ? 22.935 12.075 -11.942 1.00 38.19 95 THR A CA 1
ATOM 678 C C . THR A 1 95 ? 21.592 12.822 -12.011 1.00 38.19 95 THR A C 1
ATOM 680 O O . THR A 1 95 ? 20.516 12.254 -12.101 1.00 38.19 95 THR A O 1
ATOM 683 N N . GLY A 1 96 ? 21.683 14.155 -12.056 1.00 44.88 96 GLY A N 1
ATOM 684 C CA . GLY A 1 96 ? 21.311 14.929 -13.253 1.00 44.88 96 GLY A CA 1
ATOM 685 C C . GLY A 1 96 ? 19.838 15.138 -13.632 1.00 44.88 96 GLY A C 1
ATOM 686 O O . GLY A 1 96 ? 19.556 16.176 -14.222 1.00 44.88 96 GLY A O 1
ATOM 687 N N . ASP A 1 97 ? 18.904 14.259 -13.264 1.00 47.81 97 ASP A N 1
ATOM 688 C CA . ASP A 1 97 ? 17.504 14.322 -13.732 1.00 47.81 97 ASP A CA 1
ATOM 689 C C . ASP A 1 97 ? 16.483 14.610 -12.613 1.00 47.81 97 ASP A C 1
ATOM 691 O O . ASP A 1 97 ? 15.280 14.387 -12.751 1.00 47.81 97 ASP A O 1
ATOM 695 N N . MET A 1 98 ? 16.932 15.239 -11.521 1.00 48.16 98 MET A N 1
ATOM 696 C CA . MET A 1 98 ? 16.078 15.740 -10.427 1.00 48.16 98 MET A CA 1
ATOM 697 C C . MET A 1 98 ? 15.153 16.919 -10.811 1.00 48.16 98 MET A C 1
ATOM 699 O O . MET A 1 98 ? 14.609 17.593 -9.941 1.00 48.16 98 MET A O 1
ATOM 703 N N . LYS A 1 99 ? 14.929 17.214 -12.099 1.00 46.25 99 LYS A N 1
ATOM 704 C CA . LYS A 1 99 ? 14.069 18.341 -12.516 1.00 46.25 99 LYS A CA 1
ATOM 705 C C . LYS A 1 99 ? 12.564 18.047 -12.519 1.00 46.25 99 LYS A C 1
ATOM 707 O O . LYS A 1 99 ? 11.796 18.957 -12.826 1.00 46.25 99 LYS A O 1
ATOM 712 N N . LYS A 1 100 ? 12.123 16.829 -12.176 1.00 50.72 100 LYS A N 1
ATOM 713 C CA . LYS A 1 100 ? 10.685 16.495 -12.081 1.00 50.72 100 LYS A CA 1
ATOM 714 C C . LYS A 1 100 ? 10.216 15.902 -10.753 1.00 50.72 100 LYS A C 1
ATOM 716 O O . LYS A 1 100 ? 9.017 15.911 -10.519 1.00 50.72 100 LYS A O 1
ATOM 721 N N . VAL A 1 101 ? 11.126 15.465 -9.884 1.00 54.53 101 VAL A N 1
ATOM 722 C CA . VAL A 1 101 ? 10.811 15.062 -8.504 1.00 54.53 101 VAL A CA 1
ATOM 723 C C . VAL A 1 101 ? 11.203 16.234 -7.612 1.00 54.53 101 VAL A C 1
ATOM 725 O O . VAL A 1 101 ? 12.360 16.372 -7.226 1.00 54.53 101 VAL A O 1
ATOM 728 N N . GLY A 1 102 ? 10.286 17.176 -7.410 1.00 51.75 102 GLY A N 1
ATOM 729 C CA . GLY A 1 102 ? 10.648 18.475 -6.826 1.00 51.75 102 GLY A CA 1
ATOM 730 C C . GLY A 1 102 ? 9.808 19.652 -7.298 1.00 51.75 102 GLY A C 1
ATOM 731 O O . GLY A 1 102 ? 10.186 20.802 -7.070 1.00 51.75 102 GLY A O 1
ATOM 732 N N . THR A 1 103 ? 8.657 19.404 -7.924 1.00 59.91 103 THR A N 1
ATOM 733 C CA . THR A 1 103 ? 7.637 20.450 -7.973 1.00 59.91 103 THR A CA 1
ATOM 734 C C . THR A 1 103 ? 7.102 20.569 -6.547 1.00 59.91 103 THR A C 1
ATOM 736 O O . THR A 1 103 ? 6.811 19.553 -5.921 1.00 59.91 103 THR A O 1
ATOM 739 N N . GLY A 1 104 ? 6.969 21.777 -5.988 1.00 66.50 104 GLY A N 1
ATOM 740 C CA . GLY A 1 104 ? 6.507 21.963 -4.598 1.00 66.50 104 GLY A CA 1
ATOM 741 C C . GLY A 1 104 ? 5.173 21.265 -4.262 1.00 66.50 104 GLY A C 1
ATOM 742 O O . GLY A 1 104 ? 4.851 21.075 -3.094 1.00 66.50 104 GLY A O 1
ATOM 743 N N . TRP A 1 105 ? 4.428 20.836 -5.284 1.00 75.69 105 TRP A N 1
ATOM 744 C CA . TRP A 1 105 ? 3.216 20.033 -5.182 1.00 75.69 105 TRP A CA 1
ATOM 745 C C . TRP A 1 105 ? 3.437 18.589 -4.702 1.00 75.69 105 TRP A C 1
ATOM 747 O O . TRP A 1 105 ? 2.627 18.103 -3.919 1.00 75.69 105 TRP A O 1
ATOM 757 N N . ASP A 1 106 ? 4.527 17.919 -5.091 1.00 77.31 106 ASP A N 1
ATOM 758 C CA . ASP A 1 106 ? 4.788 16.515 -4.714 1.00 77.31 106 ASP A CA 1
ATOM 759 C C . ASP A 1 106 ? 5.035 16.408 -3.201 1.00 77.31 106 ASP A C 1
ATOM 761 O O . ASP A 1 106 ? 4.433 15.603 -2.488 1.00 77.31 106 ASP A O 1
ATOM 765 N N . TRP A 1 107 ? 5.852 17.332 -2.691 1.00 78.56 107 TRP A N 1
ATOM 766 C CA . TRP A 1 107 ? 6.085 17.521 -1.262 1.00 78.56 107 TRP A CA 1
ATOM 767 C C . TRP A 1 107 ? 4.841 18.044 -0.539 1.00 78.56 107 TRP A C 1
ATOM 769 O O . TRP A 1 107 ? 4.618 17.690 0.616 1.00 78.56 107 TRP A O 1
ATOM 779 N N . GLY A 1 108 ? 4.003 18.838 -1.214 1.00 85.88 108 GLY A N 1
ATOM 780 C CA . GLY A 1 108 ? 2.701 19.266 -0.701 1.00 85.88 108 GLY A CA 1
ATOM 781 C C . GLY A 1 108 ? 1.744 18.092 -0.482 1.00 85.88 108 GLY A C 1
ATOM 782 O O . GLY A 1 108 ? 1.118 18.000 0.574 1.00 85.88 108 GLY A O 1
ATOM 783 N N . GLY A 1 109 ? 1.682 17.156 -1.432 1.00 85.38 109 GLY A N 1
ATOM 784 C CA . GLY A 1 109 ? 0.918 15.913 -1.309 1.00 85.38 109 GLY A CA 1
ATOM 785 C C . GLY A 1 109 ? 1.451 15.011 -0.195 1.00 85.38 109 GLY A C 1
ATOM 786 O O . GLY A 1 109 ? 0.677 14.558 0.648 1.00 85.38 109 GLY A O 1
ATOM 787 N N . ALA A 1 110 ? 2.771 14.820 -0.126 1.00 86.81 110 ALA A N 1
ATOM 788 C CA . ALA A 1 110 ? 3.408 14.064 0.954 1.00 86.81 110 ALA A CA 1
ATOM 789 C C . ALA A 1 110 ? 3.120 14.682 2.336 1.00 86.81 110 ALA A C 1
ATOM 791 O O . ALA A 1 110 ? 2.716 13.977 3.261 1.00 86.81 110 ALA A O 1
ATOM 792 N N . ALA A 1 111 ? 3.251 16.006 2.468 1.00 87.38 111 ALA A N 1
ATOM 793 C CA . ALA A 1 111 ? 2.939 16.726 3.699 1.00 87.38 111 ALA A CA 1
ATOM 794 C C . ALA A 1 111 ? 1.458 16.599 4.078 1.00 87.38 111 ALA A C 1
ATOM 796 O O . ALA A 1 111 ? 1.149 16.399 5.249 1.00 87.38 111 ALA A O 1
ATOM 797 N N 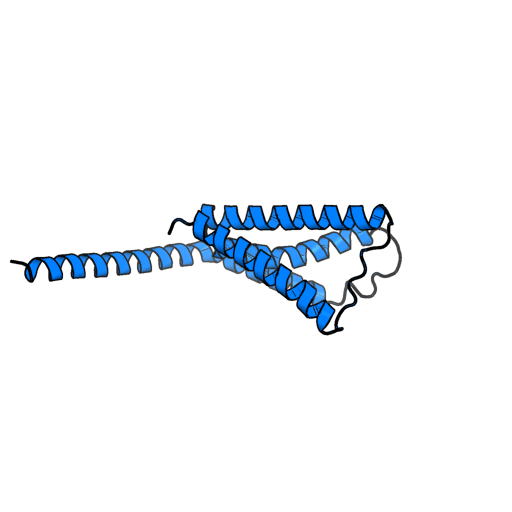. LEU A 1 112 ? 0.539 16.658 3.109 1.00 90.12 112 LEU A N 1
ATOM 798 C CA . LEU A 1 112 ? -0.893 16.494 3.358 1.00 90.12 112 LEU A CA 1
ATOM 799 C C . LEU A 1 112 ? -1.226 15.096 3.902 1.00 90.12 112 LEU A C 1
ATOM 801 O O . LEU A 1 112 ? -2.000 14.983 4.854 1.00 90.12 112 LEU A O 1
ATOM 805 N N . ILE A 1 113 ? -0.620 14.047 3.339 1.00 90.38 113 ILE A N 1
ATOM 806 C CA . ILE A 1 113 ? -0.787 12.665 3.815 1.00 90.38 113 ILE A CA 1
ATOM 807 C C . ILE A 1 113 ? -0.230 12.518 5.237 1.00 90.38 113 ILE A C 1
ATOM 809 O O . ILE A 1 113 ? -0.907 11.957 6.099 1.00 90.38 113 ILE A O 1
ATOM 813 N N . LEU A 1 114 ? 0.957 13.072 5.512 1.00 88.62 114 LEU A N 1
ATOM 814 C CA . LEU A 1 114 ? 1.567 13.041 6.846 1.00 88.62 114 LEU A CA 1
ATOM 815 C C . LEU A 1 114 ? 0.734 13.809 7.880 1.00 88.62 114 LEU A C 1
ATOM 817 O O . LEU A 1 114 ? 0.493 13.302 8.973 1.00 88.62 114 LEU A O 1
ATOM 821 N N . VAL A 1 115 ? 0.235 14.998 7.531 1.00 89.75 115 VAL A N 1
ATOM 822 C CA . VAL A 1 115 ? -0.672 15.775 8.391 1.00 89.75 115 VAL A CA 1
ATOM 823 C C . VAL A 1 115 ? -1.953 14.988 8.662 1.00 89.75 115 VAL A C 1
ATOM 825 O O . VAL A 1 115 ? -2.407 14.944 9.804 1.00 89.75 115 VAL A O 1
ATOM 828 N N . GLY A 1 116 ? -2.516 14.331 7.645 1.00 87.75 116 GLY A N 1
ATOM 829 C CA . GLY A 1 116 ? -3.675 13.452 7.794 1.00 87.75 116 GLY A CA 1
ATOM 830 C C . GLY A 1 116 ? -3.414 12.287 8.751 1.00 87.75 116 GLY A C 1
ATOM 831 O O . GLY A 1 116 ? -4.221 12.052 9.651 1.00 87.75 116 GLY A O 1
ATOM 832 N N . ALA A 1 117 ? -2.275 11.604 8.611 1.00 85.94 117 ALA A N 1
ATOM 833 C CA . ALA A 1 117 ? -1.877 10.505 9.490 1.00 85.94 117 ALA A CA 1
ATOM 834 C C . ALA A 1 117 ? -1.710 10.971 10.947 1.00 85.94 117 ALA A C 1
ATOM 836 O O . ALA A 1 117 ? -2.334 10.408 11.846 1.00 85.94 117 ALA A O 1
ATOM 837 N N . VAL A 1 118 ? -0.984 12.070 11.177 1.00 86.31 118 VAL A N 1
ATOM 838 C CA . VAL A 1 118 ? -0.784 12.650 12.518 1.00 86.31 118 VAL A CA 1
ATOM 839 C C . VAL A 1 118 ? -2.111 13.098 13.142 1.00 86.31 118 VAL A C 1
ATOM 841 O O . VAL A 1 118 ? -2.369 12.852 14.321 1.00 86.31 118 VAL A O 1
ATOM 844 N N . LEU A 1 119 ? -3.008 13.712 12.365 1.00 84.31 119 LEU A N 1
ATOM 845 C CA . LEU A 1 119 ? -4.333 14.109 12.851 1.00 84.31 119 LEU A CA 1
ATOM 846 C C . LEU A 1 119 ? -5.160 12.892 13.303 1.00 84.31 119 LEU A C 1
ATOM 848 O O . LEU A 1 119 ? -5.917 12.983 14.274 1.00 84.31 119 LEU A O 1
ATOM 852 N N . LEU A 1 120 ? -5.022 11.757 12.611 1.00 76.81 120 LEU A N 1
ATOM 853 C CA . LEU A 1 120 ? -5.697 10.507 12.957 1.00 76.81 120 LEU A CA 1
ATOM 854 C C . LEU A 1 120 ? -5.085 9.833 14.187 1.00 76.81 120 LEU A C 1
ATOM 856 O O . LEU A 1 120 ? -5.848 9.293 14.988 1.00 76.81 120 LEU A O 1
ATOM 860 N N . GLU A 1 121 ? -3.772 9.943 14.391 1.00 75.81 121 GLU A N 1
ATOM 861 C CA . GLU A 1 121 ? -3.063 9.479 15.595 1.00 75.81 121 GLU A CA 1
ATOM 862 C C . GLU A 1 121 ? -3.359 10.319 16.846 1.00 75.81 121 GLU A C 1
ATOM 864 O O . GLU A 1 121 ? -3.291 9.810 17.965 1.00 75.81 121 GLU A O 1
ATOM 869 N N . ILE A 1 122 ? -3.780 11.578 16.687 1.00 71.50 122 ILE A N 1
ATOM 870 C CA . ILE A 1 122 ? -4.261 12.419 17.799 1.00 71.50 122 ILE A CA 1
ATOM 871 C C . ILE A 1 122 ? -5.729 12.101 18.148 1.00 71.50 122 ILE A C 1
ATOM 873 O O . ILE A 1 122 ? -6.159 12.239 19.300 1.00 71.50 122 ILE A O 1
ATOM 877 N N . LYS A 1 123 ? -6.515 11.601 17.184 1.00 60.66 123 LYS A N 1
ATOM 878 C CA . LYS A 1 123 ? -7.944 11.281 17.353 1.00 60.66 123 LYS A CA 1
ATOM 879 C C . LYS A 1 123 ? -8.327 9.852 17.805 1.00 60.66 123 LYS A C 1
ATOM 881 O O . LYS A 1 123 ? -9.537 9.640 17.972 1.00 60.66 123 LYS A O 1
ATOM 886 N N . PRO A 1 124 ? -7.435 8.868 18.064 1.00 65.25 124 PRO A N 1
ATOM 887 C CA . PRO A 1 124 ? -7.846 7.491 18.335 1.00 65.25 124 PRO A CA 1
ATOM 888 C C . PRO A 1 124 ? -8.613 7.396 19.660 1.00 65.25 124 PRO A C 1
ATOM 890 O O . PRO A 1 124 ? -9.532 6.586 19.793 1.00 65.25 124 PRO A O 1
ATOM 893 N N . ASN A 1 125 ? -8.346 8.317 20.592 1.00 58.44 125 ASN A N 1
ATOM 894 C CA . ASN A 1 125 ? -9.072 8.449 21.855 1.00 58.44 125 ASN A CA 1
ATOM 895 C C . ASN A 1 125 ? -10.566 8.756 21.659 1.00 58.44 125 ASN A C 1
ATOM 897 O O . ASN A 1 125 ? -11.400 8.347 22.466 1.00 58.44 125 ASN A O 1
ATOM 901 N N . LEU A 1 126 ? -10.936 9.433 20.568 1.00 59.94 126 LEU A N 1
ATOM 902 C CA . LEU A 1 126 ? -12.333 9.745 20.274 1.00 59.94 126 LEU A CA 1
ATOM 903 C C . LEU A 1 126 ? -13.048 8.566 19.606 1.00 59.94 126 LEU A C 1
ATOM 905 O O . LEU A 1 126 ? -14.222 8.321 19.891 1.00 59.94 126 LEU A O 1
ATOM 909 N N . PHE A 1 127 ? -12.345 7.821 18.747 1.00 63.75 127 PHE A N 1
ATOM 910 C CA . PHE A 1 127 ? -12.900 6.630 18.105 1.00 63.75 127 PHE A CA 1
ATOM 911 C C . PHE A 1 127 ? -13.124 5.509 19.120 1.00 63.75 127 PHE A C 1
ATOM 913 O O . PHE A 1 127 ? -14.186 4.892 19.100 1.00 63.75 127 PHE A O 1
ATOM 920 N N . SER A 1 128 ? -12.195 5.317 20.063 1.00 60.91 128 SER A N 1
ATOM 921 C CA . SER A 1 128 ? -12.357 4.359 21.164 1.00 60.91 128 SER A CA 1
ATOM 922 C C . SER A 1 128 ? -13.600 4.683 22.005 1.00 60.91 128 SER A C 1
ATOM 924 O O . SER A 1 128 ? -14.483 3.844 22.174 1.00 60.91 128 SER A O 1
ATOM 926 N N . ARG A 1 129 ? -13.768 5.958 22.388 1.00 61.72 129 ARG A N 1
ATOM 927 C CA . ARG A 1 129 ? -14.922 6.424 23.175 1.00 61.72 129 ARG A CA 1
ATOM 928 C C . ARG A 1 129 ? -16.248 6.382 22.407 1.00 61.72 129 ARG A C 1
ATOM 930 O O . ARG A 1 129 ? -17.308 6.262 23.016 1.00 61.72 129 ARG A O 1
ATOM 937 N N . LYS A 1 130 ? -16.226 6.521 21.075 1.00 64.06 130 LYS A N 1
ATOM 938 C CA . LYS A 1 130 ? -17.432 6.415 20.237 1.00 64.06 130 LYS A CA 1
ATOM 939 C C . LYS A 1 130 ? -17.812 4.959 19.971 1.00 64.06 130 LYS A C 1
ATOM 941 O O . LYS A 1 130 ? -18.999 4.655 20.042 1.00 64.06 130 LYS A O 1
ATOM 946 N N . ARG A 1 131 ? -16.836 4.067 19.747 1.00 65.44 131 ARG A N 1
ATOM 947 C CA . ARG A 1 131 ? -17.075 2.617 19.663 1.00 65.44 131 ARG A CA 1
ATOM 948 C C . ARG A 1 131 ? -17.638 2.075 20.972 1.00 65.44 131 ARG A C 1
ATOM 950 O O . ARG A 1 131 ? -18.605 1.331 20.923 1.00 65.44 131 ARG A O 1
ATOM 957 N N . GLU A 1 132 ? -17.105 2.509 22.114 1.00 68.50 132 GLU A N 1
ATOM 958 C CA . GLU A 1 132 ? -17.624 2.138 23.436 1.00 68.50 132 GLU A CA 1
ATOM 959 C C . GLU A 1 132 ? -19.089 2.561 23.600 1.00 68.50 132 GLU A C 1
ATOM 961 O O . GLU A 1 132 ? -19.922 1.745 23.966 1.00 68.50 132 GLU A O 1
ATOM 966 N N . LYS A 1 133 ? -19.447 3.801 23.239 1.00 63.91 133 LYS A N 1
ATOM 967 C CA . LYS A 1 133 ? -20.839 4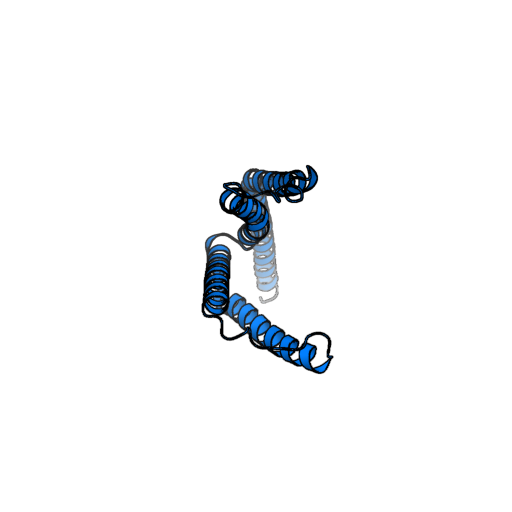.277 23.324 1.00 63.91 133 LYS A CA 1
ATOM 968 C C . LYS A 1 133 ? -21.798 3.556 22.380 1.00 63.91 133 LYS A C 1
ATOM 970 O O . LYS A 1 133 ? -22.935 3.312 22.770 1.00 63.91 133 LYS A O 1
ATOM 975 N N . VAL A 1 134 ? -21.367 3.244 21.158 1.00 73.00 134 VAL A N 1
ATOM 976 C CA . VAL A 1 134 ? -22.177 2.477 20.196 1.00 73.00 134 VAL A CA 1
ATOM 977 C C . VAL A 1 134 ? -22.386 1.058 20.717 1.00 73.00 134 VAL A C 1
ATOM 979 O O . VAL A 1 134 ? -23.525 0.650 20.895 1.00 73.00 134 VAL A O 1
ATOM 982 N N . PHE A 1 135 ? -21.312 0.384 21.128 1.00 68.62 135 PHE A N 1
ATOM 983 C CA . PHE A 1 135 ? -21.378 -0.956 21.705 1.00 68.62 135 PHE A CA 1
ATOM 984 C C . PHE A 1 135 ? -22.265 -1.015 22.960 1.00 68.62 135 PHE A C 1
ATOM 986 O O . PHE A 1 135 ? -23.053 -1.940 23.137 1.00 68.62 135 PHE A O 1
ATOM 993 N N . HIS A 1 136 ? -22.198 0.008 23.817 1.00 65.19 136 HIS A N 1
ATOM 994 C CA . HIS A 1 136 ? -23.047 0.108 25.006 1.00 65.19 136 HIS A CA 1
ATOM 995 C C . HIS A 1 136 ? -24.521 0.407 24.676 1.00 65.19 136 HIS A C 1
ATOM 997 O O . HIS A 1 136 ? -25.403 0.094 25.478 1.00 65.19 136 HIS A O 1
ATOM 1003 N N . SER A 1 137 ? -24.794 1.012 23.516 1.00 70.19 137 SER A N 1
ATOM 1004 C CA . SER A 1 137 ? -26.155 1.236 23.010 1.00 70.19 137 SER A CA 1
ATOM 1005 C C . SER A 1 137 ? -26.736 -0.057 22.429 1.00 70.19 137 SER A C 1
ATOM 1007 O O . SER A 1 137 ? -27.841 -0.436 22.814 1.00 70.19 137 SER A O 1
ATOM 1009 N N . ASP A 1 138 ? -25.949 -0.797 21.639 1.00 72.94 138 ASP A N 1
ATOM 1010 C CA . ASP A 1 138 ? -26.332 -2.100 21.071 1.00 72.94 138 ASP A CA 1
ATOM 1011 C C . ASP A 1 138 ? -26.609 -3.147 22.168 1.00 72.94 138 ASP A C 1
ATOM 1013 O O . ASP A 1 138 ? -27.580 -3.910 22.108 1.00 72.94 138 ASP A O 1
ATOM 1017 N N . LEU A 1 139 ? -25.792 -3.156 23.230 1.00 72.75 139 LEU A N 1
ATOM 1018 C CA . LEU A 1 139 ? -26.022 -3.990 24.415 1.00 72.75 139 LEU A CA 1
ATOM 1019 C C . LEU A 1 139 ? -27.327 -3.631 25.135 1.00 72.75 139 LEU A C 1
ATOM 1021 O O . LEU A 1 139 ? -28.031 -4.519 25.621 1.00 72.75 139 LEU A O 1
ATOM 1025 N N . LYS A 1 140 ? -27.667 -2.340 25.206 1.00 71.94 140 LYS A N 1
ATOM 1026 C CA . LYS A 1 140 ? -28.893 -1.879 25.863 1.00 71.94 140 LYS A CA 1
ATOM 1027 C C . LYS A 1 140 ? -30.135 -2.287 25.069 1.00 71.94 140 LYS A C 1
ATOM 1029 O O . LYS A 1 140 ? -31.092 -2.764 25.675 1.00 71.94 140 LYS A O 1
ATOM 1034 N N . GLU A 1 141 ? -30.111 -2.165 23.743 1.00 74.12 141 GLU A N 1
ATOM 1035 C CA . GLU A 1 141 ? -31.209 -2.634 22.883 1.00 74.12 141 GLU A CA 1
ATOM 1036 C C . GLU A 1 141 ? -31.371 -4.159 22.938 1.00 74.12 141 GLU A C 1
ATOM 1038 O O . GLU A 1 141 ? -32.491 -4.656 23.068 1.00 74.12 141 GLU A O 1
ATOM 1043 N N . SER A 1 142 ? -30.263 -4.906 22.955 1.00 65.06 142 SER A N 1
ATOM 1044 C CA . SER A 1 142 ? -30.289 -6.371 23.081 1.00 65.06 142 SER A CA 1
ATOM 1045 C C . SER A 1 142 ? -30.882 -6.839 24.419 1.00 65.06 142 SER A C 1
ATOM 1047 O O . SER A 1 142 ? -31.626 -7.821 24.464 1.00 65.06 142 SER A O 1
ATOM 1049 N N . CYS A 1 143 ? -30.599 -6.128 25.517 1.00 60.22 143 CYS A N 1
ATOM 1050 C CA . CYS A 1 143 ? -31.165 -6.438 26.832 1.00 60.22 143 CYS A CA 1
ATOM 1051 C C . CYS A 1 143 ? -32.675 -6.132 26.894 1.00 60.22 143 CYS A C 1
ATOM 1053 O O . CYS A 1 143 ? -33.449 -6.954 27.381 1.00 60.22 143 CYS A O 1
ATOM 1055 N N . ILE A 1 144 ? -33.115 -5.005 26.315 1.00 68.44 144 ILE A N 1
ATOM 1056 C CA . ILE A 1 144 ? -34.541 -4.635 26.245 1.00 68.44 144 ILE A CA 1
ATOM 1057 C C . ILE A 1 144 ? -35.339 -5.645 25.406 1.00 68.44 144 ILE A C 1
ATOM 1059 O O . ILE A 1 144 ? -36.435 -6.043 25.805 1.00 68.44 144 ILE A O 1
ATOM 1063 N N . LEU A 1 145 ? -34.790 -6.115 24.282 1.00 64.31 145 LEU A N 1
ATOM 1064 C CA . LEU A 1 145 ? -35.423 -7.156 23.464 1.00 64.31 145 LEU A CA 1
ATOM 1065 C C . LEU A 1 145 ? -35.505 -8.505 24.198 1.00 64.31 145 LEU A C 1
ATOM 1067 O O . LEU A 1 145 ? -36.519 -9.198 24.097 1.00 64.31 145 LEU A O 1
ATOM 1071 N N . SER A 1 146 ? -34.485 -8.860 24.985 1.00 61.66 146 SER A N 1
ATOM 1072 C CA . SER A 1 146 ? -34.495 -10.065 25.828 1.00 61.66 146 SER A CA 1
ATOM 1073 C C . SER A 1 146 ? -35.565 -10.001 26.926 1.00 61.66 146 SER A C 1
ATOM 1075 O O . SER A 1 146 ? -36.248 -10.994 27.181 1.00 61.66 146 SER A O 1
ATOM 1077 N N . GLU A 1 147 ? -35.773 -8.837 27.544 1.00 61.94 147 GLU A N 1
ATOM 1078 C CA . GLU A 1 147 ? -36.787 -8.650 28.589 1.00 61.94 147 GLU A CA 1
ATOM 1079 C C . GLU A 1 147 ? -38.212 -8.585 28.012 1.00 61.94 147 GLU A C 1
ATOM 1081 O O . GLU A 1 147 ? -39.123 -9.219 28.542 1.00 61.94 147 GLU A O 1
ATOM 1086 N N . SER A 1 148 ? -38.398 -7.934 26.857 1.00 58.53 148 SER A N 1
ATOM 1087 C CA . SER A 1 148 ? -39.688 -7.878 26.153 1.00 58.53 148 SER A CA 1
ATOM 1088 C C . SER A 1 148 ? -40.138 -9.248 25.622 1.00 58.53 148 SER A C 1
ATOM 1090 O O . SER A 1 148 ? -41.315 -9.595 25.739 1.00 58.53 148 SER A O 1
ATOM 1092 N N . THR A 1 149 ? -39.209 -10.078 25.133 1.00 57.06 149 THR A N 1
ATOM 1093 C CA . THR A 1 149 ? -39.514 -11.453 24.686 1.00 57.06 149 THR A CA 1
ATOM 1094 C C . THR A 1 149 ? -39.840 -12.377 25.865 1.00 57.06 149 THR A C 1
ATOM 1096 O O . THR A 1 149 ? -40.647 -13.294 25.729 1.00 57.06 149 THR A O 1
ATOM 1099 N N . ARG A 1 150 ? -39.270 -12.122 27.054 1.00 53.53 150 ARG A N 1
ATOM 1100 C CA . ARG A 1 150 ? -39.550 -12.907 28.267 1.00 53.53 150 ARG A CA 1
ATOM 1101 C C . ARG A 1 150 ? -40.953 -12.654 28.835 1.00 53.53 150 ARG A C 1
ATOM 1103 O O . ARG A 1 150 ? -41.520 -13.563 29.426 1.00 53.53 150 ARG A O 1
ATOM 1110 N N . ILE A 1 151 ? -41.521 -11.462 28.632 1.00 56.12 151 ILE A N 1
ATOM 1111 C CA . ILE A 1 151 ? -42.873 -11.096 29.101 1.00 56.12 151 ILE A CA 1
ATOM 1112 C C . ILE A 1 151 ? -43.972 -11.647 28.173 1.00 56.12 151 ILE A C 1
ATOM 1114 O O . ILE A 1 151 ? -45.078 -11.908 28.625 1.00 56.12 151 ILE A O 1
ATOM 1118 N N . HIS A 1 152 ? -43.673 -11.877 26.891 1.00 45.47 152 HIS A N 1
ATOM 1119 C CA . HIS A 1 152 ? -44.634 -12.416 25.918 1.00 45.47 152 HIS A CA 1
ATOM 1120 C C . HIS A 1 152 ? -44.709 -13.956 25.871 1.00 45.47 152 HIS A C 1
ATOM 1122 O O . HIS A 1 152 ? -45.541 -14.496 25.145 1.00 45.47 152 HIS A O 1
ATOM 1128 N N . CYS A 1 153 ? -43.843 -14.657 26.613 1.00 44.09 153 CYS A N 1
ATOM 1129 C CA . CYS A 1 153 ? -43.744 -16.124 26.631 1.00 44.09 153 CYS A CA 1
ATOM 1130 C C . CYS A 1 153 ? -44.187 -16.759 27.970 1.00 44.09 153 CYS A C 1
ATOM 1132 O O . CYS A 1 153 ? -43.869 -17.922 28.218 1.00 44.09 153 CYS A O 1
ATOM 1134 N N . VAL A 1 154 ? -44.885 -16.005 28.829 1.00 43.97 154 VAL A N 1
ATOM 1135 C CA . VAL A 1 154 ? -45.506 -16.489 30.080 1.00 43.97 154 VAL A CA 1
ATOM 1136 C C . VAL A 1 154 ? -47.021 -16.461 29.951 1.00 43.97 154 VAL A C 1
ATOM 1138 O O . VAL A 1 154 ? -47.536 -15.449 29.428 1.00 43.97 154 VAL A O 1
#